Protein AF-A0A6I2VX68-F1 (afdb_monomer_lite)

pLDDT: mean 90.78, std 8.84, range [62.88, 98.5]

Secondary structure (DSSP, 8-state):
-PPPP--SS--HHHHHHHHHHHHHHTTHHHHHHHTS---GGGTTB----PPPPP--S---HHHHHHHHHHHHHHHHHHHTT-B----

Radius of gyration: 17.03 Å; chains: 1; bounding box: 29×49×37 Å

Sequence (87 aa):
MTYPHVDSQPHFPSVEEGVLARWERDNTFAASVAARPAGENGDNEFIFYDGPPFANGLPHYGHLLTGFVKDAVPRYQTMRGRHVERR

Foldseek 3Di:
DDDDDDDPDDPVVVVVVVVVVVCVVVVVVVVLLVVADCPDPSPQADEDDDDDDDPPDDDDPVCVVVVCVVPVVLVVSSVVRGNYDDD

Structure (mmCIF, N/CA/C/O backbone):
data_AF-A0A6I2VX68-F1
#
_entry.id   AF-A0A6I2VX68-F1
#
loop_
_atom_site.group_PDB
_atom_site.id
_atom_site.type_symbol
_atom_site.label_atom_id
_atom_site.label_alt_id
_atom_site.label_comp_id
_atom_site.label_asym_id
_atom_site.label_entity_id
_atom_site.label_seq_id
_atom_site.pdbx_PDB_ins_code
_atom_site.Cartn_x
_atom_site.Cartn_y
_atom_site.Cartn_z
_atom_site.occupancy
_atom_site.B_iso_or_equiv
_atom_site.auth_seq_id
_atom_site.auth_comp_id
_atom_site.auth_asym_id
_atom_site.auth_atom_id
_atom_site.pdbx_PDB_model_num
ATOM 1 N N . MET A 1 1 ? -8.674 -30.867 -6.317 1.00 69.94 1 MET A N 1
ATOM 2 C CA . MET A 1 1 ? -8.438 -29.648 -7.118 1.00 69.94 1 MET A CA 1
ATOM 3 C C . MET A 1 1 ? -6.995 -29.680 -7.580 1.00 69.94 1 MET A C 1
ATOM 5 O O . MET A 1 1 ? -6.126 -29.865 -6.740 1.00 69.94 1 MET A O 1
ATOM 9 N N . THR A 1 2 ? -6.753 -29.576 -8.884 1.00 89.00 2 THR A N 1
ATOM 10 C CA . THR A 1 2 ? -5.397 -29.524 -9.447 1.00 89.00 2 THR A CA 1
ATOM 11 C C . THR A 1 2 ? -5.007 -28.061 -9.593 1.00 89.00 2 THR A C 1
ATOM 13 O O . THR A 1 2 ? -5.793 -27.276 -10.121 1.00 89.00 2 THR A O 1
ATOM 16 N N . TYR A 1 3 ? -3.834 -27.681 -9.088 1.00 88.12 3 TYR A N 1
ATOM 17 C CA . TYR A 1 3 ? -3.313 -26.331 -9.292 1.00 88.12 3 TYR A CA 1
ATOM 18 C C . TYR A 1 3 ? -3.039 -26.088 -10.783 1.00 88.12 3 TYR A C 1
ATOM 20 O O . TYR A 1 3 ? -2.665 -27.029 -11.489 1.00 88.12 3 TYR A O 1
ATOM 28 N N . PRO A 1 4 ? -3.227 -24.853 -11.280 1.00 89.38 4 PRO A N 1
ATOM 29 C CA . PRO A 1 4 ? -2.890 -24.532 -12.658 1.00 89.38 4 PRO A CA 1
ATOM 30 C C . PRO A 1 4 ? -1.388 -24.716 -12.892 1.00 89.38 4 PRO A C 1
ATOM 32 O O . PRO A 1 4 ? -0.576 -24.503 -11.991 1.00 89.38 4 PRO A O 1
ATOM 35 N N . HIS A 1 5 ? -1.022 -25.101 -14.113 1.00 89.62 5 HIS A N 1
ATOM 36 C CA . HIS A 1 5 ? 0.373 -25.115 -14.534 1.00 89.62 5 HIS A CA 1
ATOM 37 C C . HIS A 1 5 ? 0.929 -23.684 -14.502 1.00 89.62 5 HIS A C 1
ATOM 39 O O . HIS A 1 5 ? 0.309 -22.771 -15.049 1.00 89.62 5 HIS A O 1
ATOM 45 N N . VAL A 1 6 ? 2.088 -23.494 -13.873 1.00 88.88 6 VAL A N 1
ATOM 46 C CA . VAL A 1 6 ? 2.761 -22.194 -13.753 1.00 88.88 6 VAL A CA 1
ATOM 47 C C . VAL A 1 6 ? 4.036 -22.228 -14.585 1.00 88.88 6 VAL A C 1
ATOM 49 O O . VAL A 1 6 ? 4.802 -23.186 -14.502 1.00 88.88 6 VAL A O 1
ATOM 52 N N . ASP A 1 7 ? 4.247 -21.195 -15.398 1.00 89.88 7 ASP A N 1
ATOM 53 C CA . ASP A 1 7 ? 5.487 -21.022 -16.154 1.00 89.88 7 ASP A CA 1
ATOM 54 C C . ASP A 1 7 ? 6.661 -20.748 -15.196 1.00 89.88 7 ASP A C 1
ATOM 56 O O . ASP A 1 7 ? 6.528 -19.973 -14.247 1.00 89.88 7 ASP A O 1
ATOM 60 N N . SER A 1 8 ? 7.813 -21.375 -15.437 1.00 92.06 8 SER A N 1
ATOM 61 C CA . SER A 1 8 ? 9.032 -21.128 -14.660 1.00 92.06 8 SER A CA 1
ATOM 62 C C . SER A 1 8 ? 9.641 -19.752 -14.947 1.00 92.06 8 SER A C 1
ATOM 64 O O . SER A 1 8 ? 10.425 -19.257 -14.136 1.00 92.06 8 SER A O 1
ATOM 66 N N . GLN A 1 9 ? 9.263 -19.122 -16.064 1.00 92.81 9 GLN A N 1
ATOM 67 C CA . GLN A 1 9 ? 9.686 -17.779 -16.456 1.00 92.81 9 GLN A CA 1
ATOM 68 C C . GLN A 1 9 ? 8.462 -16.892 -16.725 1.00 92.81 9 GLN A C 1
ATOM 70 O O . GLN A 1 9 ? 8.120 -16.620 -17.877 1.00 92.81 9 GLN A O 1
ATOM 75 N N . PRO A 1 10 ? 7.770 -16.429 -15.670 1.00 91.44 10 PRO A N 1
ATOM 76 C CA . PRO A 1 10 ? 6.592 -15.598 -15.841 1.00 91.44 10 PRO A CA 1
ATOM 77 C C . PRO A 1 10 ? 6.954 -14.223 -16.417 1.00 91.44 10 PRO A C 1
ATOM 79 O O . PRO A 1 10 ? 7.953 -13.605 -16.048 1.00 91.44 10 PRO A O 1
ATOM 82 N N . HIS A 1 11 ? 6.077 -13.694 -17.267 1.00 94.62 11 HIS A N 1
ATOM 83 C CA . HIS A 1 11 ? 6.156 -12.310 -17.722 1.00 94.62 11 HIS A CA 1
ATOM 84 C C . HIS A 1 11 ? 5.565 -11.370 -16.657 1.00 94.62 11 HIS A C 1
ATOM 86 O O . HIS A 1 11 ? 4.358 -11.117 -16.635 1.00 94.62 11 HIS A O 1
ATOM 92 N N . PHE A 1 12 ? 6.411 -10.877 -15.746 1.00 95.44 12 PHE A N 1
ATOM 93 C CA . PHE A 1 12 ? 5.983 -10.077 -14.589 1.00 95.44 12 PHE A CA 1
ATOM 94 C C . PHE A 1 12 ? 5.104 -8.861 -14.921 1.00 95.44 12 PHE A C 1
ATOM 96 O O . PHE A 1 12 ? 4.088 -8.720 -14.243 1.00 95.44 12 PHE A O 1
ATOM 103 N N . PRO A 1 13 ? 5.378 -8.051 -15.966 1.00 97.00 13 PRO A N 1
ATOM 104 C CA . PRO A 1 13 ? 4.518 -6.910 -16.285 1.00 97.00 13 PRO A CA 1
ATOM 105 C C . PRO A 1 13 ? 3.053 -7.309 -16.508 1.00 97.00 13 PRO A C 1
ATOM 107 O O . PRO A 1 13 ? 2.145 -6.687 -15.970 1.00 97.00 13 PRO A O 1
ATOM 110 N N . SER A 1 14 ? 2.810 -8.421 -17.209 1.00 95.88 14 SER A N 1
ATOM 111 C CA . SER A 1 14 ? 1.444 -8.909 -17.450 1.00 95.88 14 SER A CA 1
ATOM 112 C C . SER A 1 14 ? 0.784 -9.462 -16.187 1.00 95.88 14 SER A C 1
ATOM 114 O O . SER A 1 14 ? -0.430 -9.357 -16.015 1.00 95.88 14 SER A O 1
ATOM 116 N N . VAL A 1 15 ? 1.570 -10.056 -15.284 1.00 95.44 15 VAL A N 1
ATOM 117 C CA . VAL A 1 15 ? 1.065 -10.496 -13.976 1.00 95.44 15 VAL A CA 1
ATOM 118 C C . VAL A 1 15 ? 0.659 -9.285 -13.136 1.00 95.44 15 VAL A C 1
ATOM 120 O O . VAL A 1 15 ? -0.418 -9.296 -12.538 1.00 95.44 15 VAL A O 1
ATOM 123 N N . GLU A 1 16 ? 1.483 -8.238 -13.112 1.00 97.75 16 GLU A N 1
ATOM 124 C CA . GLU A 1 16 ? 1.211 -6.989 -12.396 1.00 97.75 16 GLU A CA 1
ATOM 125 C C . GLU A 1 16 ? -0.043 -6.292 -12.934 1.00 97.75 16 GLU A C 1
ATOM 127 O O . GLU A 1 16 ? -0.929 -5.962 -12.145 1.00 97.75 16 GLU A O 1
ATOM 132 N N . GLU A 1 17 ? -0.189 -6.168 -14.256 1.00 98.25 17 GLU A N 1
ATOM 133 C CA . GLU A 1 17 ? -1.400 -5.641 -14.906 1.00 98.25 17 GLU A CA 1
ATOM 134 C C . GLU A 1 17 ? -2.658 -6.417 -14.484 1.00 98.25 17 GLU A C 1
ATOM 136 O O . GLU A 1 17 ? -3.671 -5.820 -14.110 1.00 98.25 17 GLU A O 1
ATOM 141 N N . GLY A 1 18 ? -2.589 -7.752 -14.460 1.00 97.94 18 GLY A N 1
ATOM 142 C CA . GLY A 1 18 ? -3.698 -8.594 -14.008 1.00 97.94 18 GLY A CA 1
ATOM 143 C C . GLY A 1 18 ? -4.040 -8.412 -12.523 1.00 97.94 18 GLY A C 1
ATOM 144 O O . GLY A 1 18 ? -5.214 -8.447 -12.139 1.00 97.94 18 G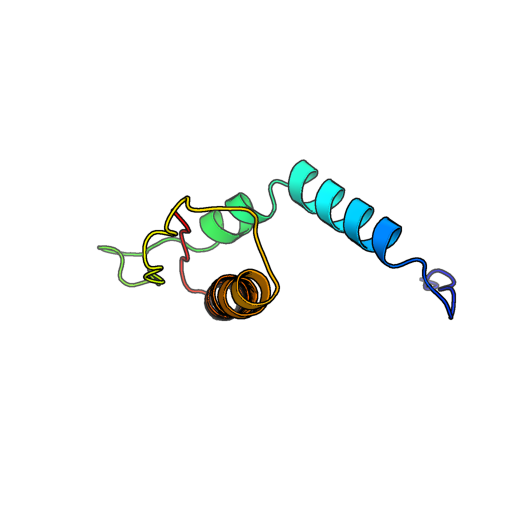LY A O 1
ATOM 145 N N . VAL A 1 19 ? -3.034 -8.198 -11.669 1.00 97.88 19 VAL A N 1
ATOM 146 C CA . VAL A 1 19 ? -3.232 -7.896 -10.243 1.00 97.88 19 VAL A CA 1
ATOM 147 C C . VAL A 1 19 ? -3.871 -6.519 -10.059 1.00 97.88 19 VAL A C 1
ATOM 149 O O . VAL A 1 19 ? -4.824 -6.412 -9.284 1.00 97.88 19 VAL A O 1
ATOM 152 N N . LEU A 1 20 ? -3.401 -5.500 -10.784 1.00 98.12 20 LEU A N 1
ATOM 153 C CA . LEU A 1 20 ? -3.954 -4.144 -10.748 1.00 98.12 20 LEU A CA 1
ATOM 154 C C . LEU A 1 20 ? -5.418 -4.130 -11.205 1.00 98.12 20 LEU A C 1
ATOM 156 O O . LEU A 1 20 ? -6.271 -3.620 -10.479 1.00 98.12 20 LEU A O 1
ATOM 160 N N . ALA A 1 21 ? -5.731 -4.787 -12.326 1.00 98.44 21 ALA A N 1
ATOM 161 C CA . ALA A 1 21 ? -7.098 -4.900 -12.835 1.00 98.44 21 ALA A CA 1
ATOM 162 C C . ALA A 1 21 ? -8.035 -5.613 -11.846 1.00 98.44 21 ALA A C 1
ATOM 164 O O . ALA A 1 21 ? -9.201 -5.243 -11.691 1.00 98.44 21 ALA A O 1
ATOM 165 N N . ARG A 1 22 ? -7.537 -6.638 -11.136 1.00 98.44 22 ARG A N 1
ATOM 166 C CA . ARG A 1 22 ? -8.298 -7.284 -10.057 1.00 98.44 22 ARG A CA 1
ATOM 167 C C . ARG A 1 22 ? -8.546 -6.321 -8.899 1.00 98.44 22 ARG A C 1
ATOM 169 O O . ARG A 1 22 ? -9.673 -6.248 -8.420 1.00 98.44 22 ARG A O 1
ATOM 176 N N . TRP A 1 23 ? -7.522 -5.599 -8.445 1.00 98.25 23 TRP A N 1
ATOM 177 C CA . TRP A 1 23 ? -7.674 -4.654 -7.340 1.00 98.25 23 TRP A CA 1
ATOM 178 C C . TRP A 1 23 ? -8.663 -3.535 -7.651 1.00 98.25 23 TRP A C 1
ATOM 180 O O . TRP A 1 23 ? -9.438 -3.173 -6.766 1.00 98.25 23 TRP A O 1
ATOM 190 N N . GLU A 1 24 ? -8.659 -3.034 -8.884 1.00 98.06 24 GLU A N 1
ATOM 191 C CA . GLU A 1 24 ? -9.616 -2.039 -9.366 1.00 98.06 24 GLU A CA 1
ATOM 192 C C . GLU A 1 24 ? -11.043 -2.599 -9.384 1.00 98.06 24 GLU A C 1
ATOM 194 O O . GLU A 1 24 ? -11.926 -2.052 -8.723 1.00 98.06 24 GLU A O 1
ATOM 199 N N . ARG A 1 25 ? -11.255 -3.741 -10.053 1.00 98.50 25 ARG A N 1
ATOM 200 C CA . ARG A 1 25 ? -12.568 -4.402 -10.146 1.00 98.50 25 ARG A CA 1
ATOM 201 C C . ARG A 1 25 ? -13.179 -4.704 -8.778 1.00 98.50 25 ARG A C 1
ATOM 203 O O . ARG A 1 25 ? -14.379 -4.530 -8.595 1.00 98.50 25 ARG A O 1
ATOM 210 N N . ASP A 1 26 ? -12.361 -5.162 -7.835 1.00 98.12 26 ASP A N 1
ATOM 211 C CA . ASP A 1 26 ? -12.818 -5.560 -6.502 1.00 98.12 26 ASP A CA 1
ATOM 212 C C . ASP A 1 26 ? -12.825 -4.381 -5.507 1.00 98.12 26 ASP A C 1
ATOM 214 O O . ASP A 1 26 ? -13.126 -4.571 -4.329 1.00 98.12 26 ASP A O 1
ATOM 218 N N . ASN A 1 27 ? -12.448 -3.173 -5.949 1.00 97.56 27 ASN A N 1
ATOM 219 C CA . ASN A 1 27 ? -12.235 -1.997 -5.103 1.00 97.56 27 ASN A CA 1
ATOM 220 C C . ASN A 1 27 ? -11.397 -2.326 -3.846 1.00 97.56 27 ASN A C 1
ATOM 222 O O . ASN A 1 27 ? -11.719 -1.942 -2.717 1.00 97.56 27 ASN A O 1
ATOM 226 N N . THR A 1 28 ? -10.327 -3.108 -4.041 1.00 97.38 28 THR A N 1
ATOM 227 C CA . THR A 1 28 ? -9.614 -3.817 -2.964 1.00 97.38 28 THR A C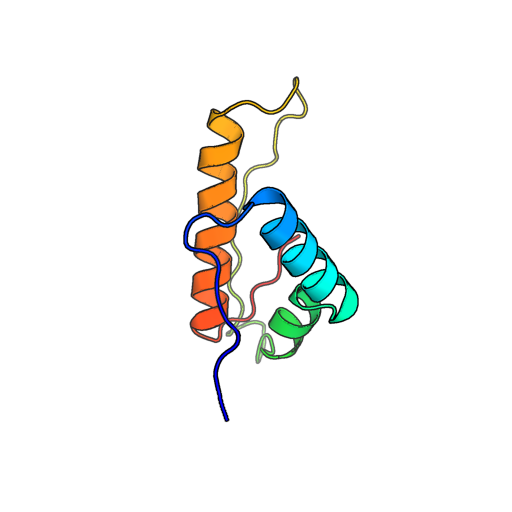A 1
ATOM 228 C C . THR A 1 28 ? -9.064 -2.865 -1.907 1.00 97.38 28 THR A C 1
ATOM 230 O O . THR A 1 28 ? -9.108 -3.184 -0.719 1.00 97.38 28 THR A O 1
ATOM 233 N N . PHE A 1 29 ? -8.559 -1.694 -2.307 1.00 96.12 29 PHE A N 1
ATOM 234 C CA . PHE A 1 29 ? -8.042 -0.716 -1.352 1.00 96.12 29 PHE A CA 1
ATOM 235 C C . PHE A 1 29 ? -9.152 -0.196 -0.431 1.00 96.12 29 PHE A C 1
ATOM 237 O O . PHE A 1 29 ? -9.045 -0.359 0.786 1.00 96.12 29 PHE A O 1
ATOM 244 N N . ALA A 1 30 ? -10.247 0.332 -0.989 1.00 96.38 30 ALA A N 1
ATOM 245 C CA . ALA A 1 30 ? -11.360 0.839 -0.189 1.00 96.38 30 ALA A CA 1
ATOM 246 C C . ALA A 1 30 ? -11.989 -0.267 0.672 1.00 96.38 30 ALA A C 1
ATOM 248 O O . ALA A 1 30 ? -12.260 -0.048 1.851 1.00 96.38 30 ALA A O 1
ATOM 249 N N . ALA A 1 31 ? -12.138 -1.479 0.125 1.00 96.88 31 ALA A N 1
ATOM 250 C CA . ALA A 1 31 ? -12.615 -2.637 0.876 1.00 96.88 31 ALA A CA 1
ATOM 251 C C . ALA A 1 31 ? -11.686 -2.985 2.053 1.00 96.88 31 ALA A C 1
ATOM 253 O O . ALA A 1 31 ? -12.159 -3.292 3.148 1.00 96.88 31 ALA A O 1
ATOM 254 N N . SER A 1 32 ? -10.364 -2.900 1.866 1.00 96.69 32 SER A N 1
ATOM 255 C CA . SER A 1 32 ? -9.394 -3.182 2.930 1.00 96.69 32 SER A CA 1
ATOM 256 C C . SER A 1 32 ? -9.470 -2.181 4.090 1.00 96.69 32 SER A C 1
ATOM 258 O O . SER A 1 32 ? -9.309 -2.589 5.244 1.00 96.69 32 SER A O 1
ATOM 260 N N . VAL A 1 33 ? -9.770 -0.911 3.799 1.00 96.31 33 VAL A N 1
ATOM 261 C CA . VAL A 1 33 ? -9.977 0.138 4.808 1.00 96.31 33 VAL A CA 1
ATOM 262 C C . VAL A 1 33 ? -11.333 -0.047 5.493 1.00 96.31 33 VAL A C 1
ATOM 264 O O . VAL A 1 33 ? -11.395 -0.120 6.717 1.00 96.31 33 VAL A O 1
ATOM 267 N N . ALA A 1 34 ? -12.410 -0.219 4.719 1.00 95.81 34 ALA A N 1
ATOM 268 C CA . ALA A 1 34 ? -13.769 -0.379 5.240 1.00 95.81 34 ALA A CA 1
ATOM 269 C C . ALA A 1 34 ? -13.929 -1.609 6.150 1.00 95.81 34 ALA A C 1
ATOM 271 O O . ALA A 1 34 ? -14.682 -1.570 7.120 1.00 95.81 34 ALA A O 1
ATOM 272 N N . ALA A 1 35 ? -13.185 -2.688 5.883 1.00 96.75 35 ALA A N 1
ATOM 273 C CA . ALA A 1 35 ? -13.185 -3.896 6.708 1.00 96.75 35 ALA A CA 1
ATOM 274 C C . ALA A 1 35 ? -12.585 -3.701 8.117 1.00 96.75 35 ALA A C 1
ATOM 276 O O . ALA A 1 35 ? -12.609 -4.632 8.923 1.00 96.75 35 ALA A O 1
ATOM 277 N N . ARG A 1 36 ? -12.004 -2.533 8.416 1.00 97.00 36 ARG A N 1
ATOM 278 C CA . ARG A 1 36 ? -11.347 -2.221 9.690 1.00 97.00 36 ARG A CA 1
ATOM 279 C C . ARG A 1 36 ? -11.873 -0.881 10.188 1.00 97.00 36 ARG A C 1
ATOM 281 O O . ARG A 1 36 ? -11.330 0.141 9.790 1.00 97.00 36 ARG A O 1
ATOM 288 N N . PRO A 1 37 ? -12.927 -0.834 11.016 1.00 96.19 37 PRO A N 1
ATOM 289 C CA . PRO A 1 37 ? -13.437 0.435 11.522 1.00 96.19 37 PRO A CA 1
ATOM 290 C C . PRO A 1 37 ? -12.367 1.177 12.339 1.00 96.19 37 PRO A C 1
ATOM 292 O O . PRO A 1 37 ? -11.520 0.553 12.984 1.00 96.19 37 PRO A O 1
ATOM 295 N N . ALA A 1 38 ? -12.429 2.510 12.309 1.00 95.44 38 ALA A N 1
ATOM 296 C CA . ALA A 1 38 ? -11.539 3.401 13.057 1.00 95.44 38 ALA A CA 1
ATOM 297 C C . ALA A 1 38 ? -11.693 3.271 14.584 1.00 95.44 38 ALA A C 1
ATOM 299 O O . ALA A 1 38 ? -10.798 3.679 15.313 1.00 95.44 38 ALA A O 1
ATOM 300 N N . GLY A 1 39 ? -12.794 2.661 15.038 1.00 94.69 39 GLY A N 1
ATOM 301 C CA . GLY A 1 39 ? -13.139 2.491 16.447 1.00 94.69 39 GLY A CA 1
ATOM 302 C C . GLY A 1 39 ? -13.595 3.798 17.105 1.00 94.69 39 GLY A C 1
ATOM 303 O O . GLY A 1 39 ? -13.930 4.767 16.415 1.00 94.69 39 GLY A O 1
ATOM 304 N N . GLU A 1 40 ? -13.706 3.814 18.431 1.00 95.69 40 GLU A N 1
ATOM 305 C CA . GLU A 1 40 ? -14.213 4.984 19.154 1.00 95.69 40 GLU A CA 1
ATOM 306 C C . GLU A 1 40 ? -13.158 6.093 19.161 1.00 95.69 40 GLU A C 1
ATOM 308 O O . GLU A 1 40 ? -12.023 5.888 19.583 1.00 95.69 40 GLU A O 1
ATOM 313 N N . ASN A 1 41 ? -13.529 7.288 18.691 1.00 93.56 41 ASN A N 1
ATOM 314 C CA . ASN A 1 41 ? -12.625 8.441 18.593 1.00 93.56 41 ASN A CA 1
ATOM 315 C C . ASN A 1 41 ? -11.312 8.158 17.822 1.00 93.56 41 ASN A C 1
ATOM 317 O O . ASN A 1 41 ? -10.299 8.802 18.091 1.00 93.56 41 ASN A O 1
ATOM 321 N N . GLY A 1 42 ? -11.318 7.208 16.877 1.00 93.62 42 GLY A N 1
ATOM 322 C CA . GLY A 1 42 ? -10.149 6.881 16.051 1.00 93.62 42 GLY A CA 1
ATOM 323 C C . GLY A 1 42 ? -9.074 6.038 16.752 1.00 93.62 42 GLY A C 1
ATOM 324 O O . GLY A 1 42 ? -7.930 5.996 16.301 1.00 93.62 42 GLY A O 1
ATOM 325 N N . 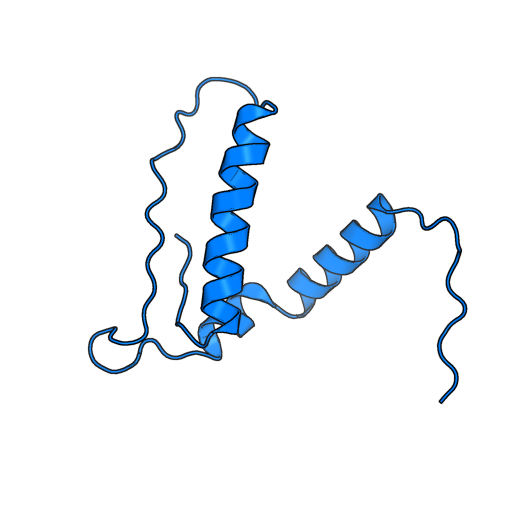ASP A 1 43 ? -9.397 5.350 17.849 1.00 95.94 43 ASP A N 1
ATOM 326 C CA . ASP A 1 43 ? -8.451 4.523 18.617 1.00 95.94 43 ASP A CA 1
ATOM 327 C C . ASP A 1 43 ? -7.773 3.396 17.799 1.00 95.94 43 ASP A C 1
ATOM 329 O O . ASP A 1 43 ? -6.648 2.962 18.105 1.00 95.94 43 ASP A O 1
ATOM 333 N N . ASN A 1 44 ? -8.403 2.955 16.708 1.00 96.38 44 ASN A N 1
ATOM 334 C CA . ASN A 1 44 ? -7.859 1.974 15.775 1.00 96.38 44 ASN A CA 1
ATOM 335 C C . ASN A 1 44 ? -7.171 2.580 14.535 1.00 96.38 44 ASN A C 1
ATOM 337 O O . ASN A 1 44 ? -6.649 1.836 13.696 1.00 96.38 44 ASN A O 1
ATOM 341 N N . GLU A 1 45 ? -7.108 3.905 14.409 1.00 96.00 45 GLU A N 1
ATOM 342 C CA . GLU A 1 45 ? -6.455 4.560 13.276 1.00 96.00 45 GLU A CA 1
ATOM 343 C C . GLU A 1 45 ? -4.930 4.427 13.332 1.00 96.00 45 GLU A C 1
ATOM 345 O O . GLU A 1 45 ? -4.287 4.460 14.384 1.00 96.00 45 GLU A O 1
ATOM 350 N N . PHE A 1 46 ? -4.318 4.258 12.169 1.00 95.81 46 PHE A N 1
ATOM 351 C CA . PHE A 1 46 ? -2.887 4.409 11.982 1.00 95.81 46 PHE A CA 1
ATOM 352 C C . PHE A 1 46 ? -2.658 5.414 10.858 1.00 95.81 46 PHE A C 1
ATOM 354 O O . PHE A 1 46 ? -2.952 5.139 9.695 1.00 95.81 46 PHE A O 1
ATOM 361 N N . ILE A 1 47 ? -2.113 6.572 11.228 1.00 91.81 47 ILE A N 1
ATOM 362 C CA . ILE A 1 47 ? -1.826 7.677 10.316 1.00 91.81 47 ILE A CA 1
ATOM 363 C C . ILE A 1 47 ? -0.338 7.637 9.978 1.00 91.81 47 ILE A C 1
ATOM 365 O O . ILE A 1 47 ? 0.517 7.799 10.851 1.00 91.81 47 ILE A O 1
ATOM 369 N N . PHE A 1 48 ? -0.029 7.412 8.703 1.00 89.25 48 PHE A N 1
ATOM 370 C CA . PHE A 1 48 ? 1.330 7.527 8.193 1.00 89.25 48 PHE A CA 1
ATOM 371 C C . PHE A 1 48 ? 1.537 8.943 7.656 1.00 89.25 48 PHE A C 1
ATOM 373 O O . PHE A 1 48 ? 0.930 9.319 6.657 1.00 89.25 48 PHE A O 1
ATOM 380 N N . TYR A 1 49 ? 2.388 9.728 8.315 1.00 84.19 49 TYR A N 1
ATOM 381 C CA . TYR A 1 49 ? 2.712 11.074 7.853 1.00 84.19 49 TYR A CA 1
ATOM 382 C C . TYR A 1 49 ? 3.722 11.004 6.718 1.00 84.19 49 TYR A C 1
ATOM 384 O O . TYR A 1 49 ? 4.892 10.682 6.932 1.00 84.19 49 TYR A O 1
ATOM 392 N N . ASP A 1 50 ? 3.257 11.322 5.515 1.00 79.31 50 ASP A N 1
ATOM 393 C CA . ASP A 1 50 ? 4.131 11.566 4.386 1.00 79.31 50 ASP A CA 1
ATOM 394 C C . ASP A 1 50 ? 4.360 13.071 4.198 1.00 79.31 50 ASP A C 1
ATOM 396 O O . ASP A 1 50 ? 3.420 13.866 4.212 1.00 79.31 50 ASP A O 1
ATOM 400 N N . GLY A 1 51 ? 5.621 13.470 4.042 1.00 75.44 51 GLY A N 1
ATOM 401 C CA . GLY A 1 51 ? 5.960 14.845 3.701 1.00 75.44 51 GLY A CA 1
ATOM 402 C C . GLY A 1 51 ? 5.473 15.175 2.285 1.00 75.44 51 GLY A C 1
ATOM 403 O O . GLY A 1 51 ? 5.573 14.319 1.401 1.00 75.44 51 GLY A O 1
ATOM 404 N N . PRO A 1 52 ? 4.976 16.400 2.034 1.00 72.38 52 PRO A N 1
ATOM 405 C CA . PRO A 1 52 ? 4.479 16.771 0.716 1.00 72.38 52 PRO A CA 1
ATOM 406 C C . PRO A 1 52 ? 5.591 16.595 -0.329 1.00 72.38 52 PRO A C 1
ATOM 408 O O . PRO A 1 52 ? 6.703 17.096 -0.121 1.00 72.38 52 PRO A O 1
ATOM 411 N N . PRO A 1 53 ? 5.338 15.893 -1.448 1.00 67.19 53 PRO A N 1
ATOM 412 C CA . PRO A 1 53 ? 6.316 15.824 -2.518 1.00 67.19 53 PRO A CA 1
ATOM 413 C C . PRO A 1 53 ? 6.493 17.223 -3.113 1.00 67.19 53 PRO A C 1
ATOM 415 O O . PRO A 1 53 ? 5.522 17.911 -3.428 1.00 67.19 53 PRO A O 1
ATOM 418 N N . PHE A 1 54 ? 7.739 17.652 -3.300 1.00 62.88 54 PHE A N 1
ATOM 419 C CA . PHE A 1 54 ? 8.010 18.832 -4.111 1.00 62.88 54 PHE A CA 1
ATOM 420 C C . PHE A 1 54 ? 7.778 18.459 -5.579 1.00 62.88 54 PHE A C 1
ATOM 422 O O . PHE A 1 54 ? 8.432 17.553 -6.091 1.00 62.88 54 PHE A O 1
ATOM 429 N N . ALA A 1 55 ? 6.854 19.141 -6.259 1.00 68.88 55 ALA A N 1
ATOM 430 C CA . ALA A 1 55 ? 6.495 18.885 -7.659 1.00 68.88 55 ALA A CA 1
ATOM 431 C C . ALA A 1 55 ? 7.556 19.410 -8.655 1.00 68.88 55 ALA A C 1
ATOM 433 O O . ALA A 1 55 ? 7.238 20.079 -9.638 1.00 68.88 55 ALA A O 1
ATOM 434 N N . ASN A 1 56 ? 8.834 19.132 -8.389 1.00 65.69 56 ASN A N 1
ATOM 435 C CA . ASN A 1 56 ? 9.969 19.67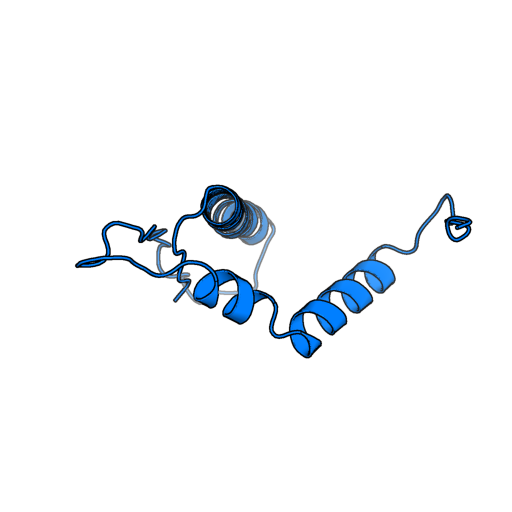2 -9.127 1.00 65.69 56 ASN A CA 1
ATOM 436 C C . ASN A 1 56 ? 10.644 18.540 -9.921 1.00 65.69 56 ASN A C 1
ATOM 438 O O . ASN A 1 56 ? 11.558 17.885 -9.423 1.00 65.69 56 ASN A O 1
ATOM 442 N N . GLY A 1 57 ? 10.211 18.323 -11.165 1.00 73.88 57 GLY A N 1
ATOM 443 C CA . GLY A 1 57 ? 10.826 17.355 -12.083 1.00 73.88 57 GLY A CA 1
ATOM 444 C C . GLY A 1 57 ? 10.177 15.966 -12.100 1.00 73.88 57 GLY A C 1
ATOM 445 O O . GLY A 1 57 ? 9.189 15.705 -11.419 1.00 73.88 57 GLY A O 1
ATOM 446 N N . LEU A 1 58 ? 10.714 15.083 -12.950 1.00 83.75 58 LEU A N 1
ATOM 447 C CA . LEU A 1 58 ? 10.215 13.715 -13.118 1.00 83.75 58 LEU A CA 1
ATOM 448 C C . LEU A 1 58 ? 10.649 12.809 -11.951 1.00 83.75 58 LEU A C 1
ATOM 450 O O . LEU A 1 58 ? 11.751 12.986 -11.420 1.00 83.75 58 LEU A O 1
ATOM 454 N N . PRO A 1 59 ? 9.844 11.790 -11.592 1.00 81.69 59 PRO A N 1
ATOM 455 C CA . PRO A 1 59 ? 10.253 10.773 -10.632 1.00 81.69 59 PRO A CA 1
ATOM 456 C C . PRO A 1 59 ? 11.566 10.086 -11.037 1.00 81.69 59 PRO A C 1
ATOM 458 O O . PRO A 1 59 ? 11.813 9.785 -12.201 1.00 81.69 59 PRO A O 1
ATOM 461 N N . HIS A 1 60 ? 12.396 9.795 -10.041 1.00 84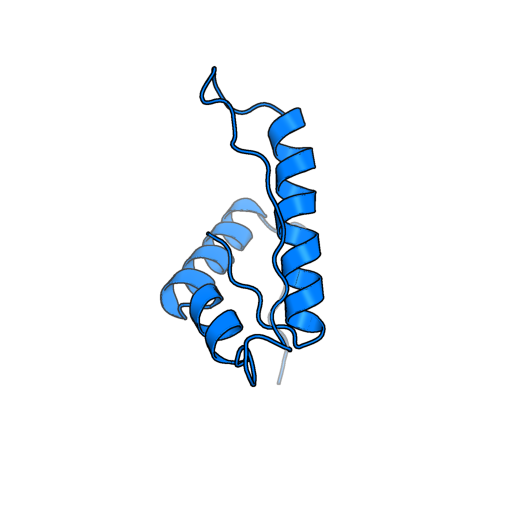.94 60 HIS A N 1
ATOM 462 C CA . HIS A 1 60 ? 13.683 9.103 -10.172 1.00 84.94 60 HIS A CA 1
ATOM 463 C C . HIS A 1 60 ? 13.819 8.030 -9.086 1.00 84.94 60 HIS A C 1
ATOM 465 O O . HIS A 1 60 ? 13.024 8.011 -8.153 1.00 84.94 60 HIS A O 1
ATOM 471 N N . TYR A 1 61 ? 14.858 7.189 -9.112 1.00 81.56 61 TYR A N 1
ATOM 472 C CA . TYR A 1 61 ? 15.022 6.065 -8.168 1.00 81.56 61 TYR A CA 1
ATOM 473 C C . TYR A 1 61 ? 14.842 6.416 -6.677 1.00 81.56 61 TYR A C 1
ATOM 475 O O . TYR A 1 61 ? 14.204 5.665 -5.946 1.00 81.56 61 TYR A O 1
ATOM 483 N N . GLY A 1 62 ? 15.316 7.581 -6.220 1.00 81.44 62 GLY A N 1
ATOM 484 C CA . GLY A 1 62 ? 15.037 8.065 -4.853 1.00 81.44 62 GLY A CA 1
ATOM 485 C C . GLY A 1 62 ? 13.541 8.175 -4.482 1.00 81.44 62 GLY A C 1
ATOM 486 O O . GLY A 1 62 ? 13.169 7.943 -3.331 1.00 81.44 62 GLY A O 1
ATOM 487 N N . HIS A 1 63 ? 12.667 8.445 -5.454 1.00 82.94 63 HIS A N 1
ATOM 488 C CA . HIS A 1 63 ? 11.213 8.432 -5.276 1.00 82.94 63 HIS A CA 1
ATOM 489 C C . HIS A 1 63 ? 10.668 7.006 -5.113 1.00 82.94 63 HIS A C 1
ATOM 491 O O . HIS A 1 63 ? 9.724 6.804 -4.356 1.00 82.94 63 HIS A O 1
ATOM 497 N N . LEU A 1 64 ? 11.280 6.007 -5.764 1.00 84.44 64 LEU A N 1
ATOM 498 C CA . LEU A 1 64 ? 10.867 4.604 -5.633 1.00 84.44 64 LEU A CA 1
ATOM 499 C C . LEU A 1 64 ? 11.157 4.066 -4.234 1.00 84.44 64 LEU A C 1
ATOM 501 O O . LEU A 1 64 ? 10.293 3.434 -3.636 1.00 84.44 64 LEU A O 1
ATOM 505 N N . LEU A 1 65 ? 12.346 4.344 -3.689 1.00 86.44 65 LEU A N 1
ATOM 506 C CA . LEU A 1 65 ? 12.719 3.866 -2.355 1.00 86.44 65 LEU A CA 1
ATOM 507 C C . LEU A 1 65 ? 11.787 4.428 -1.278 1.00 86.44 65 LEU A C 1
ATOM 509 O O . LEU A 1 65 ? 11.270 3.692 -0.439 1.00 86.44 65 LEU A O 1
ATOM 513 N N . THR A 1 66 ? 11.561 5.740 -1.309 1.00 84.31 66 THR A N 1
ATOM 514 C CA . THR A 1 66 ? 10.675 6.390 -0.341 1.00 84.31 66 THR A CA 1
ATOM 515 C C . THR A 1 66 ? 9.223 5.961 -0.551 1.00 84.31 66 THR A C 1
ATOM 517 O O . THR A 1 66 ? 8.555 5.630 0.426 1.00 84.31 66 THR A O 1
ATOM 520 N N . GLY A 1 67 ? 8.761 5.860 -1.802 1.00 86.12 67 GLY A N 1
ATOM 521 C CA . GLY A 1 67 ? 7.443 5.327 -2.160 1.00 86.12 67 GLY A CA 1
ATOM 522 C C . GLY A 1 67 ? 7.208 3.901 -1.657 1.00 86.12 67 GLY A C 1
ATOM 523 O O . GLY A 1 67 ? 6.153 3.611 -1.100 1.00 86.12 67 GLY A O 1
ATOM 524 N N . PHE A 1 68 ? 8.213 3.030 -1.762 1.00 90.12 68 PHE A N 1
ATOM 525 C CA . PHE A 1 68 ? 8.130 1.658 -1.267 1.00 90.12 68 PHE A CA 1
ATOM 526 C C . PHE A 1 68 ? 7.889 1.609 0.244 1.00 90.12 68 PHE A C 1
ATOM 528 O O . PHE A 1 68 ? 6.986 0.911 0.700 1.00 90.12 68 PHE A O 1
ATOM 535 N N . VAL A 1 69 ? 8.646 2.379 1.033 1.00 90.56 69 VAL A N 1
ATOM 536 C CA . VAL A 1 69 ? 8.460 2.433 2.494 1.00 90.56 69 VAL A CA 1
ATOM 537 C C . VAL A 1 69 ? 7.071 2.973 2.851 1.00 90.56 69 VAL A C 1
ATOM 539 O O . VAL A 1 69 ? 6.397 2.408 3.718 1.00 90.56 69 VAL A O 1
ATOM 542 N N . LYS A 1 70 ? 6.630 4.020 2.143 1.00 90.56 70 LYS A N 1
ATOM 543 C CA . LYS A 1 70 ? 5.313 4.656 2.306 1.00 90.56 70 LYS A CA 1
ATOM 544 C C . LYS A 1 70 ? 4.145 3.734 1.956 1.00 90.56 70 LYS A C 1
ATOM 546 O O . LYS A 1 70 ? 3.046 3.968 2.438 1.00 90.56 70 LYS A O 1
ATOM 551 N N . ASP A 1 71 ? 4.352 2.679 1.170 1.00 93.31 71 ASP A N 1
ATOM 552 C CA . ASP A 1 71 ? 3.315 1.679 0.886 1.00 93.31 71 ASP A CA 1
ATOM 553 C C . ASP A 1 71 ? 3.430 0.439 1.791 1.00 93.31 71 ASP A C 1
ATOM 555 O O . ASP A 1 71 ? 2.431 -0.029 2.351 1.00 93.31 71 ASP A O 1
ATOM 559 N N . ALA A 1 72 ? 4.647 -0.069 2.001 1.00 95.38 72 ALA A N 1
ATOM 560 C CA . ALA A 1 72 ? 4.897 -1.291 2.761 1.00 95.38 72 ALA A CA 1
ATOM 561 C C . ALA A 1 72 ? 4.453 -1.174 4.229 1.00 95.38 72 ALA A C 1
ATOM 563 O O . ALA A 1 72 ? 3.791 -2.079 4.749 1.00 95.38 72 ALA A O 1
ATOM 564 N N . VAL A 1 73 ? 4.763 -0.055 4.896 1.00 95.31 73 VAL A N 1
ATOM 565 C CA . VAL A 1 73 ? 4.414 0.146 6.313 1.00 95.31 73 VAL A CA 1
ATOM 566 C C . VAL A 1 73 ? 2.890 0.233 6.513 1.00 95.31 73 VAL A C 1
ATOM 568 O O . VAL A 1 73 ? 2.360 -0.542 7.316 1.00 95.31 73 VAL A O 1
ATOM 571 N N . PRO A 1 74 ? 2.138 1.069 5.766 1.00 95.56 74 PRO A N 1
ATOM 572 C CA . PRO A 1 74 ? 0.674 1.066 5.814 1.00 95.56 74 PRO A CA 1
ATOM 573 C C . PRO A 1 74 ? 0.022 -0.287 5.491 1.00 95.56 74 PRO A C 1
ATOM 575 O O . PRO A 1 74 ? -0.968 -0.659 6.131 1.00 95.56 74 PRO A O 1
ATOM 578 N N . ARG A 1 75 ? 0.557 -1.063 4.533 1.00 96.56 75 ARG A N 1
ATOM 579 C CA . ARG A 1 75 ? 0.046 -2.419 4.238 1.00 96.56 75 ARG A CA 1
ATOM 580 C C . ARG A 1 75 ? 0.237 -3.363 5.416 1.00 96.56 75 ARG A C 1
ATOM 582 O O . ARG A 1 75 ? -0.706 -4.058 5.792 1.00 96.56 75 ARG A O 1
ATOM 589 N N . TYR A 1 76 ? 1.417 -3.351 6.029 1.00 97.69 76 TYR A N 1
ATOM 590 C CA . TYR A 1 76 ? 1.687 -4.151 7.218 1.00 97.69 76 TYR A CA 1
ATOM 591 C C . TYR A 1 76 ? 0.727 -3.804 8.367 1.00 97.69 76 TYR A C 1
ATOM 593 O O . TYR A 1 76 ? 0.140 -4.703 8.968 1.00 97.69 76 TYR A O 1
ATOM 601 N N . GLN A 1 77 ? 0.473 -2.519 8.622 1.00 97.88 77 GLN A N 1
ATOM 602 C CA . GLN A 1 77 ? -0.469 -2.105 9.670 1.00 97.88 77 GLN A CA 1
ATOM 603 C C . GLN A 1 77 ? -1.916 -2.510 9.365 1.00 97.88 77 GLN A C 1
ATOM 605 O O . GLN A 1 77 ? -2.642 -2.944 10.261 1.00 97.88 77 GLN A O 1
ATOM 610 N N . THR A 1 78 ? -2.306 -2.482 8.088 1.00 97.75 78 THR A N 1
ATOM 611 C CA . THR A 1 78 ? -3.592 -3.036 7.640 1.00 97.75 78 THR A CA 1
ATOM 612 C C . THR A 1 78 ? -3.661 -4.539 7.952 1.00 97.75 78 THR A C 1
ATOM 614 O O . THR A 1 78 ? -4.641 -5.016 8.524 1.00 97.75 78 THR A O 1
ATOM 617 N N . MET A 1 79 ? -2.604 -5.310 7.671 1.00 97.62 79 MET A N 1
ATOM 618 C CA . MET A 1 79 ? -2.544 -6.740 8.024 1.00 97.62 79 MET A CA 1
ATOM 619 C C . MET A 1 79 ? -2.599 -6.987 9.539 1.00 97.62 79 MET A C 1
ATOM 621 O O . MET A 1 79 ? -3.111 -8.017 9.968 1.00 97.62 79 MET A O 1
ATOM 625 N N . ARG A 1 80 ? -2.136 -6.031 10.351 1.00 97.62 80 ARG A N 1
ATOM 626 C CA . ARG A 1 80 ? -2.238 -6.046 11.820 1.00 97.62 80 ARG A CA 1
ATOM 627 C C . ARG A 1 80 ? -3.615 -5.632 12.359 1.00 97.62 80 ARG A C 1
ATOM 629 O O . ARG A 1 80 ? -3.792 -5.632 13.572 1.00 97.62 80 ARG A O 1
ATOM 636 N N . GLY A 1 81 ? -4.576 -5.306 11.491 1.00 97.38 81 GLY A N 1
ATOM 637 C CA . GLY A 1 81 ? -5.959 -4.977 11.864 1.00 97.38 81 GLY A CA 1
ATOM 638 C C . GLY A 1 81 ? -6.242 -3.488 12.092 1.00 97.38 81 GLY A C 1
ATOM 639 O O . GLY A 1 81 ? -7.366 -3.143 12.451 1.00 97.38 81 GLY A O 1
ATOM 640 N N . ARG A 1 82 ? -5.265 -2.602 11.860 1.00 98.00 82 ARG A N 1
ATOM 641 C CA . ARG A 1 82 ? -5.445 -1.149 12.021 1.00 98.00 82 ARG A CA 1
ATOM 642 C C . ARG A 1 82 ? -6.268 -0.556 10.878 1.00 98.00 82 ARG A C 1
ATOM 644 O O . ARG A 1 82 ? -6.136 -0.993 9.733 1.00 98.00 82 ARG A O 1
ATOM 651 N N . HIS A 1 83 ? -7.060 0.469 11.177 1.00 97.25 83 HIS A N 1
ATOM 652 C CA . HIS A 1 83 ? -7.676 1.324 10.165 1.00 97.25 83 HIS A CA 1
ATOM 653 C C . HIS A 1 83 ? -6.595 2.234 9.574 1.00 97.25 83 HIS A C 1
ATOM 655 O O . HIS A 1 83 ? -6.007 3.041 10.290 1.00 97.25 83 HIS A O 1
ATOM 661 N N . VAL A 1 84 ? -6.293 2.090 8.284 1.00 96.69 84 VAL A N 1
ATOM 662 C CA . VAL A 1 84 ? -5.202 2.829 7.630 1.00 96.69 84 VAL A CA 1
ATOM 663 C C . VAL A 1 84 ? -5.744 3.586 6.426 1.00 96.69 84 VAL A C 1
ATOM 665 O O . VAL A 1 84 ? -5.754 3.068 5.309 1.00 96.69 84 VAL A O 1
ATOM 668 N N . GLU A 1 85 ? -6.187 4.817 6.650 1.00 91.44 85 GLU A N 1
ATOM 669 C CA . GLU A 1 85 ? -6.552 5.728 5.568 1.00 91.44 85 GLU A CA 1
ATOM 670 C C . GLU A 1 85 ? -5.283 6.360 4.968 1.00 91.44 85 GLU A C 1
ATOM 672 O O . GLU A 1 85 ? -4.320 6.650 5.680 1.00 91.44 85 GLU A O 1
ATOM 677 N N . ARG A 1 86 ? -5.256 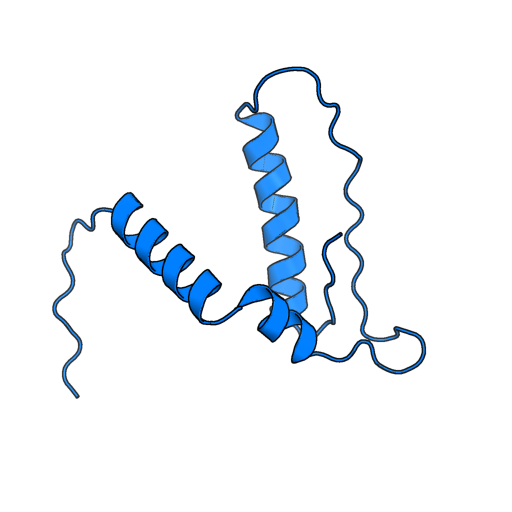6.545 3.645 1.00 84.31 86 ARG A N 1
ATOM 678 C CA . ARG A 1 86 ? -4.136 7.166 2.922 1.00 84.31 86 ARG A CA 1
ATOM 679 C C . ARG A 1 86 ? -4.717 8.328 2.127 1.00 84.31 86 ARG A C 1
ATOM 681 O O . ARG A 1 86 ? -5.569 8.089 1.273 1.00 84.31 86 ARG A O 1
ATOM 688 N N . ARG A 1 87 ? -4.313 9.548 2.475 1.00 68.88 87 ARG A N 1
ATOM 689 C CA . ARG A 1 87 ? -4.811 10.809 1.911 1.00 68.88 87 ARG A CA 1
ATOM 690 C C . ARG A 1 87 ? -3.706 11.518 1.148 1.00 68.88 87 ARG A C 1
ATOM 692 O O . ARG A 1 87 ? -2.537 11.357 1.564 1.00 68.88 87 ARG A O 1
#